Protein AF-A0A5S9N9Y8-F1 (afdb_monomer_lite)

Structure (mmCIF, N/CA/C/O backbone):
data_AF-A0A5S9N9Y8-F1
#
_entry.id   AF-A0A5S9N9Y8-F1
#
loop_
_atom_site.group_PDB
_atom_site.id
_atom_site.type_symbol
_atom_site.label_atom_id
_atom_site.label_alt_id
_atom_site.label_comp_id
_atom_site.label_asym_id
_atom_site.label_entity_id
_atom_site.label_seq_id
_atom_site.pdbx_PDB_ins_code
_atom_site.Cartn_x
_atom_site.Cartn_y
_atom_site.Cartn_z
_atom_site.occupancy
_atom_site.B_iso_or_equiv
_atom_site.auth_seq_id
_atom_site.auth_comp_id
_atom_site.auth_asym_id
_atom_site.auth_atom_id
_atom_site.pdbx_PDB_model_num
ATOM 1 N N . MET A 1 1 ? 7.905 0.766 34.179 1.00 34.31 1 MET A N 1
ATOM 2 C CA . MET A 1 1 ? 7.153 0.019 33.146 1.00 34.31 1 MET A CA 1
ATOM 3 C C . MET A 1 1 ? 6.124 0.976 32.566 1.00 34.31 1 MET A C 1
ATOM 5 O O . MET A 1 1 ? 5.130 1.245 33.225 1.00 34.31 1 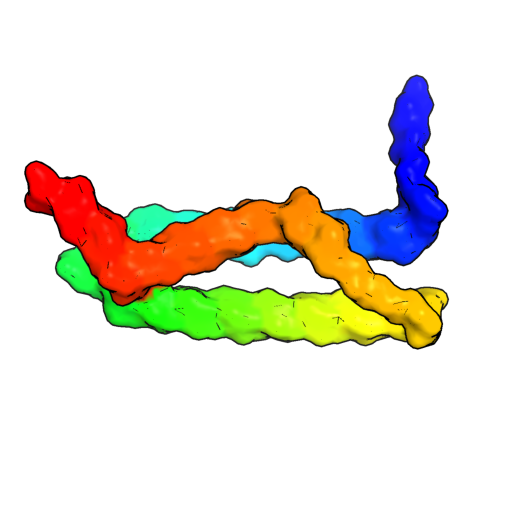MET A O 1
ATOM 9 N N . ASN A 1 2 ? 6.412 1.577 31.409 1.00 37.25 2 ASN A N 1
ATOM 10 C CA . ASN A 1 2 ? 5.538 2.576 30.787 1.00 37.25 2 ASN A CA 1
ATOM 11 C C . ASN A 1 2 ? 4.367 1.854 30.116 1.00 37.25 2 ASN A C 1
ATOM 13 O O . ASN A 1 2 ? 4.516 1.287 29.036 1.00 37.25 2 ASN A O 1
ATOM 17 N N . GLY A 1 3 ? 3.236 1.809 30.822 1.00 38.00 3 GLY A N 1
ATOM 18 C CA . GLY A 1 3 ? 1.983 1.259 30.323 1.00 38.00 3 GLY A CA 1
ATOM 19 C C . GLY A 1 3 ? 1.539 2.036 29.094 1.00 38.00 3 GLY A C 1
ATOM 20 O O . GLY A 1 3 ? 1.451 3.260 29.120 1.00 38.00 3 GLY A O 1
ATOM 21 N N . ILE A 1 4 ? 1.308 1.316 28.004 1.00 45.84 4 ILE A N 1
ATOM 22 C CA . ILE A 1 4 ? 0.805 1.878 26.757 1.00 45.84 4 ILE A CA 1
ATOM 23 C C . ILE A 1 4 ? -0.582 2.461 27.049 1.00 45.84 4 ILE A C 1
ATOM 25 O O . ILE A 1 4 ? -1.525 1.723 27.336 1.00 45.84 4 ILE A O 1
ATOM 29 N N . ILE A 1 5 ? -0.686 3.790 27.023 1.00 42.78 5 ILE A N 1
ATOM 30 C CA . ILE A 1 5 ? -1.941 4.524 27.186 1.00 42.78 5 ILE A CA 1
ATOM 31 C C . ILE A 1 5 ? -2.660 4.461 25.838 1.00 42.78 5 ILE A C 1
ATOM 33 O O . ILE A 1 5 ? -2.548 5.367 25.021 1.00 42.78 5 ILE A O 1
ATOM 37 N N . PHE A 1 6 ? -3.359 3.361 25.564 1.00 50.34 6 PHE A N 1
ATOM 38 C CA . PHE A 1 6 ? -4.372 3.382 24.513 1.00 50.34 6 PHE A CA 1
ATOM 39 C C . PHE A 1 6 ? -5.498 4.298 25.004 1.00 50.34 6 PHE A C 1
ATOM 41 O O . PHE A 1 6 ? -6.065 4.046 26.068 1.00 50.34 6 PHE A O 1
ATOM 48 N N . SER A 1 7 ? -5.823 5.362 24.266 1.00 54.25 7 SER A N 1
ATOM 49 C CA . SER A 1 7 ? -6.887 6.299 24.664 1.00 54.25 7 SER A CA 1
ATOM 50 C C . SER A 1 7 ? -8.278 5.648 24.623 1.00 54.25 7 SER A C 1
ATOM 52 O O . SER A 1 7 ? -9.223 6.135 25.243 1.00 54.25 7 SER A O 1
ATOM 54 N N . SER A 1 8 ? -8.410 4.517 23.917 1.00 62.03 8 SER A N 1
ATOM 55 C CA . SER A 1 8 ? -9.615 3.688 23.841 1.00 62.03 8 SER A CA 1
ATOM 56 C C . SER A 1 8 ? -9.297 2.269 23.336 1.00 62.03 8 SER A C 1
ATOM 58 O O . SER A 1 8 ? -8.268 2.040 22.696 1.00 62.03 8 SER A O 1
ATOM 60 N N . GLN A 1 9 ? -10.195 1.301 23.571 1.00 64.38 9 GLN A N 1
ATOM 61 C CA . GLN A 1 9 ? -10.092 -0.032 22.950 1.00 64.38 9 GLN A CA 1
ATOM 62 C C . GLN A 1 9 ? -10.099 0.034 21.410 1.00 64.38 9 GLN A C 1
ATOM 64 O O . GLN A 1 9 ? -9.467 -0.802 20.764 1.00 64.38 9 GLN A O 1
ATOM 69 N N . ASP A 1 10 ? -10.745 1.051 20.834 1.00 61.00 10 ASP A N 1
ATOM 70 C CA . ASP A 1 10 ? -10.826 1.277 19.386 1.00 61.00 10 ASP A CA 1
ATOM 71 C C . ASP A 1 10 ? -9.440 1.555 18.786 1.00 61.00 10 ASP A C 1
ATOM 73 O O . ASP A 1 10 ? -9.071 1.009 17.745 1.00 61.00 10 ASP A O 1
ATOM 77 N N . GLU A 1 11 ? -8.636 2.352 19.491 1.00 64.75 11 GLU A N 1
ATOM 78 C CA . GLU A 1 11 ? -7.266 2.672 19.099 1.00 64.75 11 GLU A CA 1
ATOM 79 C C . GLU A 1 11 ? -6.357 1.439 19.175 1.00 64.75 11 GLU A C 1
ATOM 81 O O . GLU A 1 11 ? -5.582 1.181 18.259 1.00 64.75 11 GLU A O 1
ATOM 86 N N . MET A 1 12 ? -6.505 0.602 20.205 1.00 68.94 12 MET A N 1
ATOM 87 C CA . MET A 1 12 ? -5.724 -0.633 20.334 1.00 68.94 12 MET A CA 1
ATOM 88 C C . MET A 1 12 ? -5.979 -1.615 19.176 1.00 68.94 12 MET A C 1
ATOM 90 O O . MET A 1 12 ? -5.036 -2.228 18.663 1.00 68.94 12 MET A O 1
ATOM 94 N N . VAL A 1 13 ? -7.237 -1.768 18.749 1.00 68.94 13 VAL A N 1
ATOM 95 C CA . VAL A 1 13 ? -7.591 -2.628 17.608 1.00 68.94 13 VAL A CA 1
ATOM 96 C C . VAL A 1 13 ? -7.054 -2.051 16.304 1.00 68.94 13 VAL A C 1
ATOM 98 O O . VAL A 1 13 ? -6.464 -2.787 15.512 1.00 68.94 13 VAL A O 1
ATOM 101 N N . ALA A 1 14 ? -7.173 -0.737 16.112 1.00 67.31 14 ALA A N 1
ATOM 102 C CA . ALA A 1 14 ? -6.627 -0.055 14.947 1.00 67.31 14 ALA A CA 1
ATOM 103 C C . ALA A 1 14 ? -5.102 -0.212 14.846 1.00 67.31 14 ALA A C 1
ATOM 105 O O . ALA A 1 14 ? -4.595 -0.583 13.791 1.00 67.31 14 ALA A O 1
ATOM 106 N N . ILE A 1 15 ? -4.370 -0.019 15.946 1.00 69.00 15 ILE A N 1
ATOM 107 C CA . ILE A 1 15 ? -2.907 -0.144 15.983 1.00 69.00 15 ILE A CA 1
ATOM 108 C C . ILE A 1 15 ? -2.468 -1.565 15.627 1.00 69.00 15 ILE A C 1
ATOM 110 O O . ILE A 1 15 ? -1.606 -1.739 14.766 1.00 69.00 15 ILE A O 1
ATOM 114 N N . ARG A 1 16 ? -3.068 -2.597 16.237 1.00 71.69 16 ARG A N 1
ATOM 115 C CA . ARG A 1 16 ? -2.718 -3.996 15.926 1.00 71.69 16 ARG A CA 1
ATOM 116 C C . ARG A 1 16 ? -3.013 -4.345 14.471 1.00 71.69 16 ARG A C 1
ATOM 118 O O . ARG A 1 16 ? -2.199 -4.994 13.816 1.00 71.69 16 ARG A O 1
ATOM 125 N N . TYR A 1 17 ? -4.157 -3.896 13.968 1.00 73.00 17 TYR A N 1
ATOM 126 C CA . TYR A 1 17 ? -4.594 -4.193 12.612 1.00 73.00 17 TYR A CA 1
ATOM 127 C C . TYR A 1 17 ? -3.720 -3.491 11.562 1.00 73.00 17 TYR A C 1
ATOM 129 O O . TYR A 1 17 ? -3.209 -4.128 10.639 1.00 73.00 17 TYR A O 1
ATOM 137 N N . PHE A 1 18 ? -3.464 -2.192 11.733 1.00 70.75 18 PHE A N 1
ATOM 138 C CA . PHE A 1 18 ? -2.628 -1.434 10.805 1.00 70.75 18 PHE A CA 1
ATOM 139 C C . PHE A 1 18 ? -1.141 -1.764 10.929 1.00 70.75 18 PHE A C 1
ATOM 141 O O . PHE A 1 18 ? -0.451 -1.736 9.917 1.00 70.75 18 PHE A O 1
ATOM 148 N N . SER A 1 19 ? -0.649 -2.167 12.105 1.00 70.06 19 SER A N 1
ATOM 149 C CA . SER A 1 19 ? 0.721 -2.677 12.255 1.00 70.06 19 SER A CA 1
ATOM 150 C C . SER A 1 19 ? 0.955 -3.934 11.408 1.00 70.06 19 SER A C 1
ATOM 152 O O . SER A 1 19 ? 1.971 -4.028 10.719 1.00 70.06 19 SER A O 1
ATOM 154 N N . SER A 1 20 ? -0.009 -4.862 11.370 1.00 69.62 20 SER A N 1
ATOM 155 C CA . SER A 1 20 ? 0.059 -6.032 10.483 1.00 69.62 20 SER A CA 1
ATOM 156 C C . SER A 1 20 ? 0.025 -5.633 9.003 1.00 69.62 20 SER A C 1
ATOM 158 O O . SER A 1 20 ? 0.819 -6.138 8.208 1.00 69.62 20 SER A O 1
ATOM 160 N N . LEU A 1 21 ? -0.832 -4.676 8.636 1.00 70.94 21 LEU A N 1
ATOM 161 C CA . LEU A 1 21 ? -0.921 -4.162 7.267 1.00 70.94 21 LEU A CA 1
ATOM 162 C C . LEU A 1 21 ? 0.397 -3.521 6.815 1.00 70.94 21 LEU A C 1
ATOM 164 O O . LEU A 1 21 ? 0.881 -3.810 5.723 1.00 70.94 21 LEU A O 1
ATOM 168 N N . ASN A 1 22 ? 1.002 -2.697 7.666 1.00 76.75 22 ASN A N 1
ATOM 169 C CA . ASN A 1 22 ? 2.263 -2.023 7.385 1.00 76.75 22 ASN A CA 1
ATOM 170 C C . ASN A 1 22 ? 3.409 -3.017 7.204 1.00 76.75 22 ASN A C 1
ATOM 172 O O . ASN A 1 22 ? 4.149 -2.943 6.226 1.00 76.75 22 ASN A O 1
ATOM 176 N N . ASN A 1 23 ? 3.513 -3.983 8.118 1.00 75.81 23 ASN A N 1
ATOM 177 C CA . ASN A 1 23 ? 4.610 -4.942 8.129 1.00 75.81 23 ASN A CA 1
ATOM 178 C C . ASN A 1 23 ? 4.532 -5.935 6.968 1.00 75.81 23 ASN A C 1
ATOM 180 O O . ASN A 1 23 ? 5.569 -6.318 6.441 1.00 75.81 23 ASN A O 1
ATOM 184 N N . THR A 1 24 ? 3.335 -6.360 6.557 1.00 81.31 24 THR A N 1
ATOM 185 C CA . THR A 1 24 ? 3.192 -7.343 5.474 1.00 81.31 24 THR A CA 1
ATOM 186 C C . THR A 1 24 ? 2.939 -6.670 4.133 1.00 81.31 24 THR A C 1
ATOM 188 O O . THR A 1 24 ? 3.729 -6.827 3.209 1.00 81.31 24 THR A O 1
ATOM 191 N N . VAL A 1 25 ? 1.860 -5.895 4.006 1.00 82.25 25 VAL A N 1
ATOM 192 C CA . VAL A 1 25 ? 1.473 -5.299 2.717 1.00 82.25 25 VAL A CA 1
ATOM 193 C C . VAL A 1 25 ? 2.447 -4.191 2.330 1.00 82.25 25 VAL A C 1
ATOM 195 O O . VAL A 1 25 ? 2.868 -4.134 1.180 1.00 82.25 25 VAL A O 1
ATOM 198 N N . GLY A 1 26 ? 2.849 -3.354 3.291 1.00 86.19 26 GLY A N 1
ATOM 199 C CA . GLY A 1 26 ? 3.848 -2.309 3.064 1.00 86.19 26 GLY A CA 1
ATOM 200 C C . GLY A 1 26 ? 5.206 -2.879 2.655 1.00 86.19 26 GLY A C 1
ATOM 201 O O . GLY A 1 26 ? 5.736 -2.486 1.623 1.00 86.19 26 GLY A O 1
ATOM 202 N N . ALA A 1 27 ? 5.745 -3.853 3.394 1.00 88.81 27 ALA A N 1
ATOM 203 C CA . ALA A 1 27 ? 7.046 -4.442 3.061 1.00 88.81 27 ALA A CA 1
ATOM 204 C C . ALA A 1 27 ? 7.042 -5.188 1.717 1.00 88.81 27 ALA A C 1
ATOM 206 O O . ALA A 1 27 ? 7.986 -5.057 0.940 1.00 88.81 27 ALA A O 1
ATOM 207 N N . VAL A 1 28 ? 5.974 -5.935 1.410 1.00 90.88 28 VAL A N 1
ATOM 208 C CA . VAL A 1 28 ? 5.844 -6.632 0.121 1.00 90.88 28 VAL A CA 1
ATOM 209 C C . VAL A 1 28 ? 5.711 -5.626 -1.025 1.00 90.88 28 VAL A C 1
ATOM 211 O O . VAL A 1 28 ? 6.382 -5.784 -2.042 1.00 90.88 28 VAL A O 1
ATOM 214 N N . ALA A 1 29 ? 4.912 -4.566 -0.865 1.00 89.62 29 ALA A N 1
ATOM 215 C CA . ALA A 1 29 ? 4.792 -3.508 -1.868 1.00 89.62 29 ALA A CA 1
ATOM 216 C C . ALA A 1 29 ? 6.124 -2.788 -2.106 1.00 89.62 29 ALA A C 1
ATOM 218 O O . ALA A 1 29 ? 6.488 -2.534 -3.254 1.00 89.62 29 ALA A O 1
ATOM 219 N N . PHE A 1 30 ? 6.874 -2.516 -1.038 1.00 92.19 30 PHE A N 1
ATOM 220 C CA . PHE A 1 30 ? 8.197 -1.914 -1.126 1.00 92.19 30 PHE A CA 1
ATOM 221 C C . PHE A 1 30 ? 9.184 -2.820 -1.869 1.00 92.19 30 PHE A C 1
ATOM 223 O O . PHE A 1 30 ? 9.845 -2.378 -2.806 1.00 92.19 30 PHE A O 1
ATOM 230 N N . ALA A 1 31 ? 9.246 -4.103 -1.503 1.00 92.19 31 ALA A N 1
ATOM 231 C CA . ALA A 1 31 ? 10.110 -5.076 -2.165 1.00 92.19 31 ALA A CA 1
ATOM 232 C C . ALA A 1 31 ? 9.780 -5.196 -3.659 1.00 92.19 31 ALA A C 1
ATOM 234 O O . ALA A 1 31 ? 10.683 -5.137 -4.490 1.00 92.19 31 ALA A O 1
ATOM 235 N N . VAL A 1 32 ? 8.490 -5.276 -4.006 1.00 92.06 32 VAL A N 1
ATOM 236 C CA . VAL A 1 32 ? 8.035 -5.291 -5.403 1.00 92.06 32 VAL A CA 1
ATOM 237 C C . VAL A 1 32 ? 8.491 -4.030 -6.132 1.00 92.06 32 VAL A C 1
ATOM 239 O O . VAL A 1 32 ? 9.044 -4.141 -7.221 1.00 92.06 32 VAL A O 1
ATOM 242 N N . ALA A 1 33 ? 8.331 -2.846 -5.539 1.00 90.38 33 ALA A N 1
ATOM 243 C CA . ALA A 1 33 ? 8.760 -1.595 -6.159 1.00 90.38 33 ALA A CA 1
ATOM 244 C C . ALA A 1 33 ? 10.262 -1.585 -6.485 1.00 90.38 33 ALA A C 1
ATOM 246 O O . ALA A 1 33 ? 10.645 -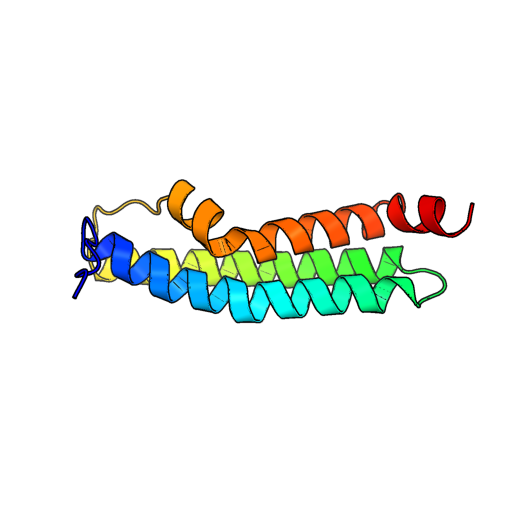1.230 -7.598 1.00 90.38 33 ALA A O 1
ATOM 247 N N . ILE A 1 34 ? 11.105 -2.035 -5.551 1.00 90.31 34 ILE A N 1
ATOM 248 C CA . ILE A 1 34 ? 12.555 -2.128 -5.761 1.00 90.31 34 ILE A CA 1
ATOM 249 C C . ILE A 1 34 ? 12.899 -3.179 -6.825 1.00 90.31 34 ILE A C 1
ATOM 251 O O . ILE A 1 34 ? 13.726 -2.921 -7.697 1.00 90.31 34 ILE A O 1
ATOM 255 N N . SER A 1 35 ? 12.255 -4.349 -6.801 1.00 90.69 35 SER A N 1
ATOM 256 C CA . SER A 1 35 ? 12.481 -5.398 -7.801 1.00 90.69 35 SER A CA 1
ATOM 257 C C . SER A 1 35 ? 12.063 -4.971 -9.208 1.00 90.69 35 SER A C 1
ATOM 259 O O . SER A 1 35 ? 12.723 -5.343 -10.176 1.00 90.69 35 SER A O 1
ATOM 261 N N . LEU A 1 36 ? 11.001 -4.170 -9.340 1.00 89.38 36 LEU A N 1
ATOM 262 C CA . LEU A 1 36 ? 10.525 -3.704 -10.640 1.00 89.38 36 LEU A CA 1
ATOM 263 C C . LEU A 1 36 ? 11.564 -2.860 -11.378 1.00 89.38 36 LEU A C 1
ATOM 265 O O . LEU A 1 36 ? 11.678 -2.992 -12.592 1.00 89.38 36 LEU A O 1
ATOM 269 N N . LEU A 1 37 ? 12.381 -2.080 -10.666 1.00 87.06 37 LEU A N 1
ATOM 270 C CA . LEU A 1 37 ? 13.430 -1.246 -11.265 1.00 87.06 37 LEU A CA 1
ATOM 271 C C . LEU A 1 37 ? 14.499 -2.045 -12.035 1.00 87.06 37 LEU A C 1
ATOM 273 O O . LEU A 1 37 ? 15.235 -1.466 -12.827 1.00 87.06 37 LEU A O 1
ATOM 277 N N . GLN A 1 38 ? 14.588 -3.364 -11.839 1.00 87.25 38 GLN A N 1
ATOM 278 C CA . GLN A 1 38 ? 15.537 -4.227 -12.554 1.00 87.25 38 GLN A CA 1
ATOM 279 C C . GLN A 1 38 ? 15.063 -4.614 -13.966 1.00 87.25 38 GLN A C 1
ATOM 281 O O . GLN A 1 38 ? 15.840 -5.146 -14.761 1.00 87.25 38 GLN A O 1
ATOM 286 N N . PHE A 1 39 ? 13.791 -4.380 -14.298 1.00 86.56 39 PHE A N 1
ATOM 287 C CA . PHE A 1 39 ? 13.227 -4.728 -15.600 1.00 86.56 39 PHE A CA 1
ATOM 288 C C . PHE A 1 39 ? 13.418 -3.598 -16.617 1.00 86.56 39 PHE A C 1
ATOM 290 O O . PHE A 1 39 ? 13.412 -2.422 -16.277 1.00 86.56 39 PHE A O 1
ATOM 297 N N . LYS A 1 40 ? 13.505 -3.951 -17.908 1.00 82.31 40 LYS A N 1
ATOM 298 C CA . LYS A 1 40 ? 13.661 -2.972 -19.004 1.00 82.31 40 LYS A CA 1
ATOM 299 C C . LYS A 1 40 ? 12.456 -2.040 -19.203 1.00 82.31 40 LYS A C 1
ATOM 301 O O . LYS A 1 40 ? 12.609 -0.989 -19.811 1.00 82.31 40 LYS A O 1
ATOM 306 N N . ARG A 1 41 ? 11.259 -2.459 -18.782 1.00 84.94 41 ARG A N 1
ATOM 307 C CA . ARG A 1 41 ? 10.000 -1.697 -18.888 1.00 84.94 41 ARG A CA 1
ATOM 308 C C . ARG A 1 41 ? 9.190 -1.860 -17.599 1.00 84.94 41 ARG A C 1
ATOM 310 O O . ARG A 1 41 ? 8.238 -2.647 -17.575 1.00 84.94 41 ARG A O 1
ATOM 317 N N . PRO A 1 42 ? 9.618 -1.220 -16.500 1.00 88.25 42 PRO A N 1
ATOM 318 C CA . PRO A 1 42 ? 9.003 -1.404 -15.191 1.00 88.25 42 PRO A CA 1
ATOM 319 C C . PRO A 1 42 ? 7.582 -0.829 -15.110 1.00 88.25 42 PRO A C 1
ATOM 321 O O . PRO A 1 42 ? 6.805 -1.250 -14.257 1.00 88.25 42 PRO A O 1
ATOM 324 N N . GLU A 1 43 ? 7.211 0.087 -16.010 1.00 89.94 43 GLU A N 1
ATOM 325 C CA . GLU A 1 43 ? 5.971 0.867 -15.949 1.00 89.94 43 GLU A CA 1
ATOM 326 C C . GLU A 1 43 ? 4.725 -0.026 -16.006 1.00 89.94 43 GLU A C 1
ATOM 328 O O . GLU A 1 43 ? 3.830 0.080 -15.170 1.00 89.94 43 GLU A O 1
ATOM 333 N N . ILE A 1 44 ? 4.682 -0.957 -16.967 1.00 88.56 44 ILE A N 1
ATOM 334 C CA . ILE A 1 44 ? 3.527 -1.846 -17.195 1.00 88.56 44 ILE A CA 1
ATOM 335 C C . ILE A 1 44 ? 3.285 -2.735 -15.973 1.00 88.56 44 ILE A C 1
ATOM 337 O O . ILE A 1 44 ? 2.150 -2.917 -15.528 1.00 88.56 44 ILE A O 1
ATOM 341 N N . LEU A 1 45 ? 4.365 -3.275 -15.412 1.00 89.81 45 LEU A N 1
ATOM 342 C CA . LEU A 1 45 ? 4.301 -4.125 -14.231 1.00 89.81 45 LEU A CA 1
ATOM 343 C C . LEU A 1 45 ? 3.940 -3.312 -12.982 1.00 89.81 45 LEU A C 1
ATOM 345 O O . LEU A 1 45 ? 3.190 -3.796 -12.135 1.00 89.81 45 LEU A O 1
ATOM 349 N N . ALA A 1 46 ? 4.407 -2.065 -12.892 1.00 91.75 46 ALA A N 1
ATOM 350 C CA . ALA A 1 46 ? 4.060 -1.158 -11.808 1.00 91.75 46 ALA A CA 1
ATOM 351 C C . ALA A 1 46 ? 2.571 -0.788 -11.821 1.00 91.75 46 ALA A C 1
ATOM 353 O O . ALA A 1 46 ? 1.957 -0.810 -10.758 1.00 91.75 46 ALA A O 1
ATOM 354 N N . TYR A 1 47 ? 1.945 -0.558 -12.983 1.00 92.19 47 TYR A N 1
ATOM 355 C CA . TYR A 1 47 ? 0.486 -0.379 -13.063 1.00 92.19 47 TYR A CA 1
ATOM 356 C C . TYR A 1 47 ? -0.275 -1.589 -12.506 1.00 92.19 47 TYR A C 1
ATOM 358 O O . TYR A 1 47 ? -1.214 -1.429 -11.722 1.00 92.19 47 TYR A O 1
ATOM 366 N N . GLY A 1 48 ? 0.160 -2.802 -12.864 1.00 93.00 48 GLY A N 1
ATOM 367 C CA . GLY A 1 48 ? -0.405 -4.037 -12.321 1.00 93.00 48 GLY A CA 1
ATOM 368 C C . GLY A 1 48 ? -0.230 -4.136 -10.803 1.00 93.00 48 GLY A C 1
ATOM 369 O O . GLY A 1 48 ? -1.188 -4.421 -10.085 1.00 93.00 48 GLY A O 1
ATOM 370 N N . ALA A 1 49 ? 0.968 -3.831 -10.300 1.00 92.12 49 ALA A N 1
ATOM 371 C CA . ALA A 1 49 ? 1.256 -3.823 -8.870 1.00 92.12 49 ALA A CA 1
ATOM 372 C C . ALA A 1 49 ? 0.389 -2.798 -8.119 1.00 92.12 49 ALA A C 1
ATOM 374 O O . ALA A 1 49 ? -0.254 -3.158 -7.133 1.00 92.12 49 ALA A O 1
ATOM 375 N N . VAL A 1 50 ? 0.293 -1.554 -8.604 1.00 92.12 50 VAL A N 1
ATOM 376 C CA . VAL A 1 50 ? -0.566 -0.507 -8.019 1.00 92.12 50 VAL A CA 1
ATOM 377 C C . VAL A 1 50 ? -2.014 -0.980 -7.928 1.00 92.12 50 VAL A C 1
ATOM 379 O O . VAL A 1 50 ? -2.643 -0.814 -6.881 1.00 92.12 50 VAL A O 1
ATOM 382 N N . PHE A 1 51 ? -2.541 -1.600 -8.986 1.00 92.81 51 PHE A N 1
ATOM 383 C CA . PHE A 1 51 ? -3.909 -2.116 -8.997 1.00 92.81 51 PHE A CA 1
ATOM 384 C C . PHE A 1 51 ? -4.123 -3.203 -7.933 1.00 92.81 51 PHE A C 1
ATOM 386 O O . PHE A 1 51 ? -5.064 -3.120 -7.139 1.00 92.81 51 PHE A O 1
ATOM 393 N N . VAL A 1 52 ? -3.220 -4.186 -7.863 1.00 93.12 52 VAL A N 1
ATOM 394 C CA . VAL A 1 52 ? -3.290 -5.287 -6.888 1.00 93.12 52 VAL A CA 1
ATOM 395 C C . VAL A 1 52 ? -3.195 -4.766 -5.453 1.00 93.12 52 VAL A C 1
ATOM 397 O O . VAL A 1 52 ? -4.036 -5.113 -4.620 1.00 93.12 52 VAL A O 1
ATOM 400 N N . PHE A 1 53 ? -2.223 -3.899 -5.156 1.00 90.06 53 PHE A N 1
ATOM 401 C CA . PHE A 1 53 ? -2.057 -3.336 -3.814 1.00 90.06 53 PHE A CA 1
ATOM 402 C C . PHE A 1 53 ? -3.223 -2.428 -3.417 1.00 90.06 53 PHE A C 1
ATOM 404 O O . PHE A 1 53 ? -3.677 -2.499 -2.275 1.00 90.06 53 PHE A O 1
ATOM 411 N N . SER A 1 54 ? -3.789 -1.669 -4.361 1.00 88.56 54 SER A N 1
ATOM 412 C CA . SER A 1 54 ? -4.993 -0.869 -4.115 1.00 88.56 54 SER A CA 1
ATOM 413 C C . SER A 1 54 ? -6.181 -1.749 -3.728 1.00 88.56 54 SER A C 1
ATOM 415 O O . SER A 1 54 ? -6.817 -1.494 -2.705 1.00 88.56 54 SER A O 1
ATOM 417 N N . ILE A 1 55 ? -6.456 -2.826 -4.479 1.00 90.69 55 ILE A N 1
ATOM 418 C CA . ILE A 1 55 ? -7.516 -3.790 -4.131 1.00 90.69 55 ILE A CA 1
ATOM 419 C C . ILE A 1 55 ? -7.274 -4.384 -2.745 1.00 90.69 55 ILE A C 1
ATOM 421 O O . ILE A 1 55 ? -8.214 -4.516 -1.954 1.00 90.69 55 ILE A O 1
ATOM 425 N N . TRP A 1 56 ? -6.025 -4.733 -2.436 1.00 88.00 56 TRP A N 1
ATOM 426 C CA . TRP A 1 56 ? -5.676 -5.285 -1.135 1.00 88.00 56 TRP A CA 1
ATOM 427 C C . TRP A 1 56 ? -5.977 -4.285 -0.012 1.00 88.00 56 TRP A C 1
ATOM 429 O O . TRP A 1 56 ? -6.680 -4.632 0.938 1.00 88.00 56 TRP A O 1
ATOM 439 N N . ALA A 1 57 ? -5.553 -3.027 -0.135 1.00 83.00 57 ALA A N 1
ATOM 440 C CA . ALA A 1 57 ? -5.858 -2.012 0.869 1.00 83.00 57 ALA A CA 1
ATOM 441 C C . ALA A 1 57 ? -7.355 -1.727 1.004 1.00 83.00 57 ALA A C 1
ATOM 443 O O . ALA A 1 57 ? -7.836 -1.580 2.127 1.00 83.00 57 ALA A O 1
ATOM 444 N N . PHE A 1 58 ? -8.113 -1.721 -0.096 1.00 85.75 58 PHE A N 1
ATOM 445 C CA . PHE A 1 58 ? -9.570 -1.605 -0.028 1.00 85.75 58 PHE A CA 1
ATOM 446 C C . PHE A 1 58 ? -10.197 -2.764 0.751 1.00 85.75 58 PHE A C 1
ATOM 448 O O . PHE A 1 58 ? -11.025 -2.521 1.632 1.00 85.75 58 PHE A O 1
ATOM 455 N N . LYS A 1 59 ? -9.782 -4.012 0.489 1.00 86.25 59 LYS A N 1
ATOM 456 C CA . LYS A 1 59 ? -10.254 -5.173 1.261 1.00 86.25 59 LYS A CA 1
ATOM 457 C C . LYS A 1 59 ? -9.934 -5.036 2.748 1.00 86.25 59 LYS A C 1
ATOM 459 O O . LYS A 1 59 ? -10.826 -5.242 3.567 1.00 86.25 59 LYS A O 1
ATO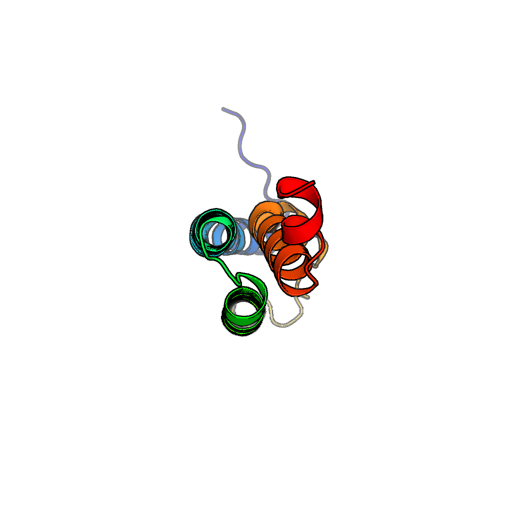M 464 N N . GLN A 1 60 ? -8.717 -4.624 3.097 1.00 80.31 60 GLN A N 1
ATOM 465 C CA . GLN A 1 60 ? -8.339 -4.427 4.500 1.00 80.31 60 GLN A CA 1
ATOM 466 C C . GLN A 1 60 ? -9.116 -3.281 5.158 1.00 80.31 60 GLN A C 1
ATOM 468 O O . GLN A 1 60 ? -9.531 -3.392 6.306 1.00 80.31 60 GLN A O 1
ATOM 473 N N . GLY A 1 61 ? -9.380 -2.189 4.438 1.00 79.81 61 GLY A N 1
ATOM 474 C CA . GLY A 1 61 ? -10.207 -1.092 4.942 1.00 79.81 61 GLY A CA 1
ATOM 475 C C . GLY A 1 61 ? -11.650 -1.522 5.227 1.00 79.81 61 GLY A C 1
ATOM 476 O O . GLY A 1 61 ? -12.241 -1.093 6.221 1.00 79.81 61 GLY A O 1
ATOM 477 N N . ILE A 1 62 ? -12.216 -2.399 4.390 1.00 84.12 62 ILE A N 1
ATOM 478 C CA . ILE A 1 62 ? -13.550 -2.981 4.603 1.00 84.12 62 ILE A CA 1
ATOM 479 C C . ILE A 1 62 ? -13.558 -3.878 5.844 1.00 84.12 62 ILE A C 1
ATOM 481 O O . ILE A 1 62 ? -14.453 -3.740 6.678 1.00 84.12 62 ILE A O 1
ATOM 485 N N . GLU A 1 63 ? -12.574 -4.765 5.983 1.00 82.81 63 GLU A N 1
ATOM 486 C CA . GLU A 1 63 ? -12.442 -5.657 7.141 1.00 82.81 63 GLU A CA 1
ATOM 487 C C . GLU A 1 63 ? -12.234 -4.872 8.443 1.00 82.81 63 GLU A C 1
ATOM 489 O O . GLU A 1 63 ? -12.946 -5.102 9.421 1.00 82.81 63 GLU A O 1
ATOM 494 N N . TYR A 1 64 ? -11.378 -3.847 8.432 1.00 79.06 64 TYR A N 1
ATOM 495 C CA . TYR A 1 64 ? -11.233 -2.921 9.555 1.00 79.06 64 TYR A CA 1
ATOM 496 C C . TYR A 1 64 ? -12.568 -2.267 9.930 1.00 79.06 64 TYR A C 1
ATOM 498 O O . TYR A 1 64 ? -12.949 -2.247 11.098 1.00 79.06 64 TYR A O 1
ATOM 506 N N . ARG A 1 65 ? -13.333 -1.777 8.944 1.00 80.38 65 ARG A N 1
ATOM 507 C CA . ARG A 1 65 ? -14.647 -1.165 9.191 1.00 80.38 65 ARG A CA 1
ATOM 508 C C . ARG A 1 65 ? -15.654 -2.159 9.770 1.00 80.38 65 ARG A C 1
ATOM 510 O O . ARG A 1 65 ? -16.464 -1.768 10.610 1.00 80.38 65 ARG A O 1
ATOM 517 N N . ARG A 1 66 ? -15.633 -3.417 9.321 1.00 82.75 66 ARG A N 1
ATOM 518 C CA . ARG A 1 66 ? -16.475 -4.495 9.867 1.00 82.75 66 ARG A CA 1
ATOM 519 C C . ARG A 1 66 ? -16.112 -4.784 11.320 1.00 82.75 66 ARG A C 1
ATOM 521 O O . ARG A 1 66 ? -17.006 -4.800 12.160 1.00 82.75 66 ARG A O 1
ATOM 528 N N . MET A 1 67 ? -14.821 -4.930 11.615 1.00 79.69 67 MET A N 1
ATOM 529 C CA . MET A 1 67 ? -14.319 -5.171 12.968 1.00 79.69 67 MET A CA 1
ATOM 530 C C . MET A 1 67 ? -14.658 -4.011 13.911 1.00 79.69 67 MET A C 1
ATOM 532 O O . MET A 1 67 ? -15.153 -4.233 15.013 1.00 79.69 67 MET A O 1
ATOM 536 N N . LEU A 1 68 ? -14.477 -2.770 13.453 1.00 78.25 68 LEU A N 1
ATOM 537 C CA . LEU A 1 68 ? -14.800 -1.576 14.229 1.00 78.25 68 LEU A CA 1
ATOM 538 C C . LEU A 1 68 ? -16.298 -1.510 14.562 1.00 78.25 68 LEU A C 1
ATOM 540 O O . LEU A 1 68 ? -16.652 -1.306 15.716 1.00 78.25 68 LEU A O 1
ATOM 544 N N . ARG A 1 69 ? -17.177 -1.758 13.578 1.00 78.06 69 ARG A N 1
ATOM 545 C CA . ARG A 1 69 ? -18.637 -1.788 13.793 1.00 78.06 69 ARG A CA 1
ATOM 546 C C . ARG A 1 69 ? -19.083 -2.897 14.741 1.00 78.06 69 ARG A C 1
ATOM 548 O O . ARG A 1 69 ? -20.072 -2.709 15.439 1.00 78.06 69 ARG A O 1
ATOM 555 N N . PHE A 1 70 ? -18.391 -4.037 14.743 1.00 78.69 70 PHE A N 1
ATOM 556 C CA . PHE A 1 70 ? -18.679 -5.141 15.658 1.00 78.69 70 PHE A CA 1
ATOM 557 C C . PHE A 1 70 ? -18.374 -4.769 17.114 1.00 78.69 70 PHE A C 1
ATOM 559 O O . PHE A 1 70 ? -19.133 -5.121 18.010 1.00 78.69 70 PHE A O 1
ATOM 566 N N . ILE A 1 71 ? -17.284 -4.034 17.346 1.00 76.88 71 ILE A N 1
ATOM 567 C CA . ILE A 1 71 ? -16.856 -3.619 18.688 1.00 76.88 71 ILE A CA 1
ATOM 568 C C . ILE A 1 71 ? -17.651 -2.397 19.164 1.00 76.88 71 ILE A C 1
ATOM 570 O O . ILE A 1 71 ? -18.109 -2.356 20.305 1.00 76.88 71 ILE A O 1
ATOM 574 N N . ARG A 1 72 ? -17.840 -1.405 18.288 1.00 73.31 72 ARG A N 1
ATOM 575 C CA . ARG A 1 72 ? -18.619 -0.191 18.545 1.00 73.31 72 ARG A CA 1
ATOM 576 C C . ARG A 1 72 ? -19.367 0.255 17.282 1.00 73.31 72 ARG A C 1
ATOM 578 O O . ARG A 1 72 ? -18.751 0.813 16.373 1.00 73.31 72 ARG A O 1
ATOM 585 N N . PRO A 1 73 ? -20.703 0.105 17.236 1.00 72.62 73 PRO A N 1
ATOM 586 C CA . PRO A 1 73 ? -21.509 0.452 16.061 1.00 72.62 73 PRO A CA 1
ATOM 587 C C . PRO A 1 73 ? -21.392 1.921 15.628 1.00 72.62 73 PRO A C 1
ATOM 589 O O . PRO A 1 73 ? -21.498 2.222 14.440 1.00 72.62 73 P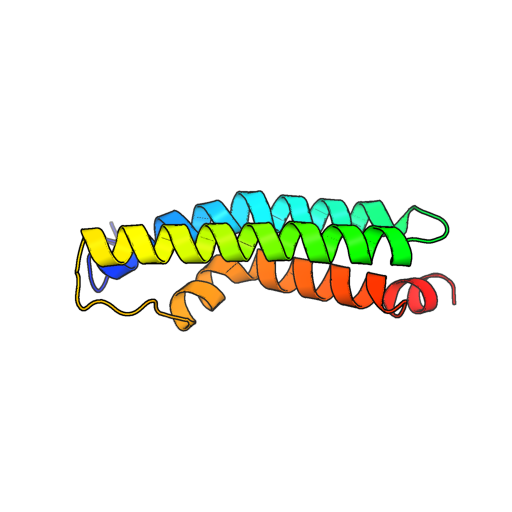RO A O 1
ATOM 592 N N . GLU A 1 74 ? -21.150 2.827 16.581 1.00 74.69 74 GLU A N 1
ATOM 593 C CA . GLU A 1 74 ? -21.044 4.275 16.349 1.00 74.69 74 GLU A CA 1
ATOM 594 C C . GLU A 1 74 ? -19.618 4.751 16.032 1.00 74.69 74 GLU A C 1
ATOM 596 O O . GLU A 1 74 ? -19.420 5.895 15.610 1.00 74.69 74 GLU A O 1
ATOM 601 N N . ALA A 1 75 ? -18.611 3.888 16.206 1.00 68.44 75 ALA A N 1
ATOM 602 C CA . ALA A 1 75 ? -17.226 4.263 15.977 1.00 68.44 75 ALA A CA 1
ATOM 603 C C . ALA A 1 75 ? -16.974 4.522 14.484 1.00 68.44 75 ALA A C 1
ATOM 605 O O . ALA A 1 75 ? -17.376 3.759 13.598 1.00 68.44 75 ALA A O 1
ATOM 606 N N . ARG A 1 76 ? -16.278 5.625 14.192 1.00 72.19 76 ARG A N 1
ATOM 607 C CA . ARG A 1 76 ? -15.860 5.979 12.833 1.00 72.19 76 ARG A CA 1
ATOM 608 C C . ARG A 1 76 ? -14.396 5.596 12.629 1.00 72.19 76 ARG A C 1
ATOM 610 O O . ARG A 1 76 ? -13.579 5.840 13.514 1.00 72.19 76 ARG A O 1
ATOM 617 N N . PRO A 1 77 ? -14.038 5.029 11.465 1.00 69.62 77 PRO A N 1
ATOM 618 C CA . PRO A 1 77 ? -12.648 4.733 11.162 1.00 69.62 77 PRO A CA 1
ATOM 619 C C . PRO A 1 77 ? -11.832 6.033 11.152 1.00 69.62 77 PRO A C 1
ATOM 621 O O . PRO A 1 77 ? -12.140 6.954 10.398 1.00 69.62 77 PRO A O 1
ATOM 624 N N . SER A 1 78 ? -10.800 6.100 11.994 1.00 75.50 78 SER A N 1
ATOM 625 C CA . SER A 1 78 ? -9.874 7.234 12.030 1.00 75.50 78 SER A CA 1
ATOM 626 C C . SER A 1 78 ? -8.862 7.133 10.889 1.00 75.50 78 SER A C 1
ATOM 628 O O . SER A 1 78 ? -8.011 6.242 10.868 1.00 75.50 78 SER A O 1
ATOM 630 N N . THR A 1 79 ? -8.933 8.072 9.947 1.00 73.62 79 THR A N 1
ATOM 631 C CA . THR A 1 79 ? -7.941 8.247 8.873 1.00 73.62 79 THR A CA 1
ATOM 632 C C . THR A 1 79 ? -6.558 8.594 9.415 1.00 73.62 79 THR A C 1
ATOM 634 O O . THR A 1 79 ? -5.554 8.220 8.818 1.00 73.62 79 THR A O 1
ATOM 637 N N . LEU A 1 80 ? -6.492 9.263 10.565 1.00 76.06 80 LEU A N 1
ATOM 638 C CA . LEU A 1 80 ? -5.237 9.674 11.192 1.00 76.06 80 LEU A CA 1
ATOM 639 C C . LEU A 1 80 ? -4.438 8.458 11.683 1.00 76.06 80 LEU A C 1
ATOM 641 O O . LEU A 1 80 ? -3.240 8.358 11.423 1.00 76.06 80 LEU A O 1
ATOM 645 N N . VAL A 1 81 ? -5.124 7.481 12.286 1.00 74.31 81 VAL A N 1
ATOM 646 C CA . VAL A 1 81 ? -4.501 6.225 12.736 1.00 74.31 81 VAL A CA 1
ATOM 647 C C . VAL A 1 81 ? -4.026 5.392 11.543 1.00 74.31 81 VAL A C 1
ATOM 649 O O . VAL A 1 81 ? -2.933 4.828 11.596 1.00 74.31 81 VAL A O 1
ATOM 652 N N . PHE A 1 82 ? -4.794 5.374 10.444 1.00 74.81 82 PHE A N 1
ATOM 653 C CA . PHE A 1 82 ? -4.380 4.726 9.196 1.00 74.81 82 PHE A CA 1
ATOM 654 C C . PHE A 1 82 ? -3.086 5.326 8.638 1.00 74.81 82 PHE A C 1
ATOM 656 O O . PHE A 1 82 ? -2.190 4.577 8.271 1.00 74.81 82 PHE A O 1
ATOM 663 N N . ILE A 1 83 ? -2.954 6.655 8.606 1.00 77.94 83 ILE A N 1
ATOM 664 C CA . ILE A 1 83 ? -1.736 7.309 8.102 1.00 77.94 83 ILE A CA 1
ATOM 665 C C . ILE A 1 83 ? -0.545 7.024 9.021 1.00 77.94 83 ILE A C 1
ATOM 667 O O . ILE A 1 83 ? 0.522 6.654 8.540 1.00 77.94 83 ILE A O 1
ATOM 671 N N . GLN A 1 84 ? -0.727 7.154 10.339 1.00 78.56 84 GLN A N 1
ATOM 672 C CA . GLN A 1 84 ? 0.346 6.924 11.310 1.00 78.56 84 GLN A CA 1
ATOM 673 C C . GLN A 1 84 ? 0.876 5.489 11.273 1.00 78.56 84 GLN A C 1
ATOM 675 O O . GLN A 1 84 ? 2.077 5.279 11.413 1.00 78.56 84 GLN A O 1
ATOM 680 N N . HIS A 1 85 ? -0.002 4.505 11.082 1.00 78.38 85 HIS A N 1
ATOM 681 C CA . HIS A 1 85 ? 0.377 3.096 11.171 1.00 78.38 85 HIS A CA 1
ATOM 682 C C . HIS A 1 85 ? 0.581 2.439 9.810 1.00 7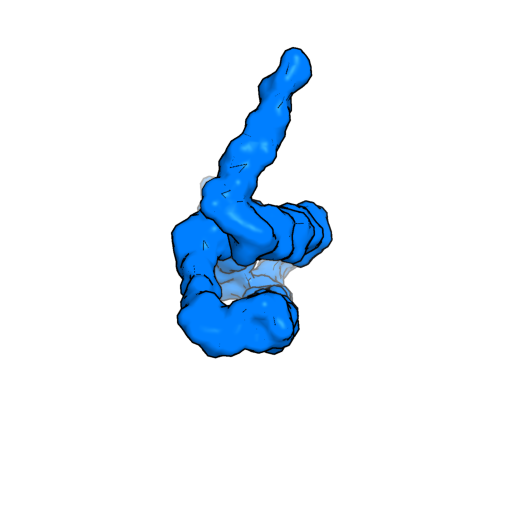8.38 85 HIS A C 1
ATOM 684 O O . HIS A 1 85 ? 1.315 1.468 9.744 1.00 78.38 85 HIS A O 1
ATOM 690 N N . GLY A 1 86 ? -0.009 2.961 8.736 1.00 78.19 86 GLY A N 1
ATOM 691 C CA . GLY A 1 86 ? 0.118 2.471 7.359 1.00 78.19 86 GLY A CA 1
ATOM 692 C C . GLY A 1 86 ? 1.121 3.254 6.508 1.00 78.19 86 GLY A C 1
ATOM 693 O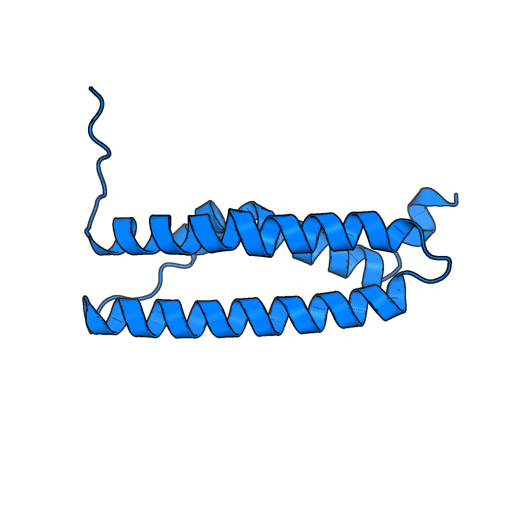 O . GLY A 1 86 ? 1.050 3.206 5.280 1.00 78.19 86 GLY A O 1
ATOM 694 N N . TRP A 1 87 ? 2.033 4.005 7.128 1.00 83.31 87 TRP A N 1
ATOM 695 C CA . TRP A 1 87 ? 2.965 4.891 6.428 1.00 83.31 87 TRP A CA 1
ATOM 696 C C . TRP A 1 87 ? 3.841 4.159 5.395 1.00 83.31 87 TRP A C 1
ATOM 698 O O . TRP A 1 87 ? 4.060 4.690 4.308 1.00 83.31 87 TRP A O 1
ATOM 708 N N . LEU A 1 88 ? 4.296 2.930 5.674 1.00 85.75 88 LEU A N 1
ATOM 709 C CA . LEU A 1 88 ? 5.149 2.165 4.754 1.00 85.75 88 LEU A CA 1
ATOM 710 C C . LEU A 1 88 ? 4.361 1.735 3.518 1.00 85.75 88 LEU A C 1
ATOM 712 O O . LEU A 1 88 ? 4.877 1.778 2.402 1.00 85.75 88 LEU A O 1
ATOM 716 N N . TYR A 1 89 ? 3.094 1.365 3.705 1.00 86.19 89 TYR A N 1
ATOM 717 C CA . TYR A 1 89 ? 2.187 1.094 2.595 1.00 86.19 89 TYR A CA 1
ATOM 718 C C . TYR A 1 89 ? 1.996 2.336 1.715 1.00 86.19 89 TYR A C 1
ATOM 720 O O . TYR A 1 89 ? 2.113 2.234 0.495 1.00 86.19 89 TYR A O 1
ATOM 728 N N . ILE A 1 90 ? 1.779 3.510 2.320 1.00 87.19 90 ILE A N 1
ATOM 729 C CA . ILE A 1 90 ? 1.631 4.779 1.590 1.00 87.19 90 ILE A CA 1
ATOM 730 C C . ILE A 1 90 ? 2.899 5.089 0.787 1.00 87.19 90 ILE A C 1
ATOM 732 O O . ILE A 1 90 ? 2.806 5.347 -0.411 1.00 87.19 90 ILE A O 1
ATOM 736 N N . ILE A 1 91 ? 4.078 5.005 1.411 1.00 90.06 91 ILE A N 1
ATOM 737 C CA . ILE A 1 91 ? 5.362 5.230 0.729 1.00 90.06 91 ILE A CA 1
ATOM 738 C C . ILE A 1 91 ? 5.536 4.260 -0.442 1.00 90.06 91 ILE A C 1
ATOM 740 O O . ILE A 1 91 ? 5.911 4.676 -1.536 1.00 90.06 91 ILE A O 1
ATOM 744 N N . SER A 1 92 ? 5.223 2.982 -0.240 1.00 89.88 92 SER A N 1
ATOM 745 C CA . SER A 1 92 ? 5.360 1.959 -1.281 1.00 89.88 92 SER A CA 1
ATOM 746 C C . SER A 1 92 ? 4.418 2.204 -2.457 1.00 89.88 92 SER A C 1
ATOM 748 O O . SER A 1 92 ? 4.819 2.066 -3.609 1.00 89.88 92 SER A O 1
ATOM 750 N N . LEU A 1 93 ? 3.179 2.618 -2.185 1.00 89.94 93 LEU A N 1
ATOM 751 C CA . LEU A 1 93 ? 2.211 2.993 -3.215 1.00 89.94 93 LEU A CA 1
ATOM 752 C C . LEU A 1 93 ? 2.674 4.209 -4.019 1.00 89.94 93 LEU A C 1
ATOM 754 O O . LEU A 1 93 ? 2.545 4.217 -5.242 1.00 89.94 93 LEU A O 1
ATOM 758 N N . VAL A 1 94 ? 3.210 5.229 -3.341 1.00 92.00 94 VAL A N 1
ATOM 759 C CA . VAL A 1 94 ? 3.772 6.418 -3.995 1.00 92.00 94 VAL A CA 1
ATOM 760 C C . VAL A 1 94 ? 4.936 6.009 -4.893 1.00 92.00 94 VAL A C 1
ATOM 762 O O . VAL A 1 94 ? 4.959 6.387 -6.060 1.00 92.00 94 VAL A O 1
ATOM 765 N N . LEU A 1 95 ? 5.846 5.171 -4.393 1.00 91.50 95 LEU A N 1
ATOM 766 C CA . LEU A 1 95 ? 6.990 4.677 -5.156 1.00 91.50 95 LEU A CA 1
ATOM 767 C C . LEU A 1 95 ? 6.546 3.895 -6.403 1.00 91.50 95 LEU A C 1
ATOM 769 O O . LEU A 1 95 ? 6.999 4.188 -7.507 1.00 91.50 95 LEU A O 1
ATOM 773 N N . LEU A 1 96 ? 5.601 2.962 -6.256 1.00 92.19 96 LEU A N 1
ATOM 774 C CA . LEU A 1 96 ? 5.027 2.217 -7.381 1.00 92.19 96 LEU A CA 1
ATOM 775 C C . LEU A 1 96 ? 4.323 3.132 -8.388 1.00 92.19 96 LEU A C 1
ATOM 777 O O . LEU A 1 96 ? 4.435 2.912 -9.589 1.00 92.19 96 LEU A O 1
ATOM 781 N N . SER A 1 97 ? 3.634 4.172 -7.920 1.00 91.06 97 SER A N 1
ATOM 782 C CA . SER A 1 97 ? 2.954 5.139 -8.790 1.00 91.06 97 SER A CA 1
ATOM 783 C C . SER A 1 97 ? 3.946 5.991 -9.586 1.00 91.06 97 SER A C 1
ATOM 785 O O . SER A 1 97 ? 3.722 6.255 -10.765 1.00 91.06 97 SER A O 1
ATOM 787 N N . LEU A 1 98 ? 5.069 6.379 -8.975 1.00 91.44 98 LEU A N 1
ATOM 788 C CA . LEU A 1 98 ? 6.157 7.090 -9.651 1.00 91.44 98 LEU A CA 1
ATOM 789 C C . LEU A 1 98 ? 6.859 6.214 -10.701 1.00 91.44 98 LEU A C 1
ATOM 791 O O . LEU A 1 98 ? 7.212 6.713 -11.771 1.00 91.44 98 LEU A O 1
ATOM 795 N N . ILE A 1 99 ? 7.032 4.917 -10.420 1.00 89.88 99 ILE A N 1
ATOM 796 C CA . ILE A 1 99 ? 7.544 3.939 -11.393 1.00 89.88 99 ILE A CA 1
ATOM 797 C C . ILE A 1 99 ? 6.537 3.752 -12.534 1.00 89.88 99 ILE A C 1
ATOM 799 O O . ILE A 1 99 ? 6.921 3.797 -13.697 1.00 89.88 99 ILE A O 1
ATOM 803 N N . ALA A 1 100 ? 5.247 3.603 -12.226 1.00 90.50 100 ALA A N 1
ATOM 804 C CA . ALA A 1 100 ? 4.193 3.472 -13.230 1.00 90.50 100 ALA A CA 1
ATOM 805 C C . ALA A 1 100 ? 4.116 4.703 -14.150 1.00 90.50 100 ALA A C 1
ATOM 807 O O . ALA A 1 100 ? 3.942 4.561 -15.355 1.00 90.50 100 ALA A O 1
ATOM 808 N N . GLY A 1 101 ? 4.316 5.905 -13.600 1.00 88.31 101 GLY A N 1
ATOM 809 C CA . GLY A 1 101 ? 4.399 7.155 -14.361 1.00 88.31 101 GLY A CA 1
ATOM 810 C C . GLY A 1 101 ? 5.726 7.385 -15.097 1.00 88.31 101 GLY A C 1
ATOM 811 O O . GLY A 1 101 ? 5.888 8.435 -15.715 1.00 88.31 101 GLY A O 1
ATOM 812 N N . GLY A 1 102 ? 6.690 6.460 -15.011 1.00 83.75 102 GLY A N 1
ATOM 813 C CA . GLY A 1 102 ? 7.992 6.544 -15.682 1.00 83.75 102 GLY A CA 1
ATOM 814 C C . GLY A 1 102 ? 8.966 7.577 -15.099 1.00 83.75 102 GLY A C 1
ATOM 815 O O . GLY A 1 102 ? 10.043 7.786 -15.655 1.00 83.75 102 GLY A O 1
ATOM 816 N N . GLN A 1 103 ? 8.637 8.229 -13.978 1.00 83.06 103 GLN A N 1
ATOM 817 C CA . GLN A 1 103 ? 9.492 9.276 -13.403 1.00 83.06 103 GLN A CA 1
ATOM 818 C C . GLN A 1 103 ? 10.770 8.706 -12.779 1.00 83.06 103 GLN A C 1
ATOM 820 O O . GLN A 1 103 ? 11.837 9.300 -12.905 1.00 83.06 103 GLN A O 1
ATOM 825 N N . LEU A 1 104 ? 10.675 7.531 -12.152 1.00 75.00 104 LEU A N 1
ATOM 826 C CA . LEU A 1 104 ? 11.823 6.845 -11.550 1.00 75.00 104 LEU A CA 1
ATOM 827 C C . LEU A 1 104 ? 12.690 6.106 -12.577 1.00 75.00 104 LEU A C 1
ATOM 829 O O . LEU A 1 104 ? 13.899 6.016 -12.385 1.00 75.00 104 LEU A O 1
ATOM 833 N N . THR A 1 105 ? 12.109 5.638 -13.685 1.00 66.75 105 THR A N 1
ATOM 834 C CA . THR A 1 105 ? 12.874 5.024 -14.777 1.00 66.75 105 THR A CA 1
ATOM 835 C C . THR A 1 105 ? 13.759 6.072 -15.458 1.00 66.75 105 THR A C 1
ATOM 837 O O . THR A 1 105 ? 14.960 5.876 -15.596 1.00 66.75 105 THR A O 1
ATOM 840 N N . ASN A 1 106 ? 13.207 7.241 -15.801 1.00 59.38 106 ASN A N 1
ATOM 841 C CA . ASN A 1 106 ? 13.955 8.298 -16.492 1.00 59.38 106 ASN A CA 1
ATOM 842 C C . ASN A 1 106 ? 15.044 8.963 -15.630 1.00 59.38 106 ASN A C 1
ATOM 844 O O . ASN A 1 106 ? 16.002 9.503 -16.176 1.00 59.38 106 ASN A O 1
ATOM 848 N N . ALA A 1 107 ? 14.903 8.944 -14.302 1.00 58.59 107 ALA A N 1
ATOM 849 C CA . ALA A 1 107 ? 15.866 9.547 -13.381 1.00 58.59 107 ALA A CA 1
ATOM 850 C C . ALA A 1 107 ? 17.081 8.652 -13.069 1.00 58.59 107 ALA A C 1
ATOM 852 O O . ALA A 1 107 ? 18.097 9.175 -12.631 1.00 58.59 107 ALA A O 1
ATOM 853 N N . MET A 1 108 ? 16.989 7.327 -13.259 1.00 57.16 108 MET A N 1
ATOM 854 C CA . MET A 1 108 ? 18.100 6.394 -12.989 1.00 57.16 108 MET A CA 1
ATOM 855 C C . MET A 1 108 ? 18.960 6.064 -14.218 1.00 57.16 108 MET A C 1
ATOM 857 O O . MET A 1 108 ? 20.063 5.548 -14.057 1.00 57.16 108 MET A O 1
ATOM 861 N N . PHE A 1 109 ? 18.462 6.319 -15.432 1.00 57.06 109 PHE A N 1
ATOM 862 C CA . PHE A 1 109 ? 19.176 6.049 -16.690 1.00 57.06 109 PHE A CA 1
ATOM 863 C C . PHE A 1 109 ? 19.749 7.308 -17.372 1.00 57.06 109 PHE A C 1
ATOM 865 O O . PHE A 1 109 ? 20.320 7.185 -18.455 1.00 57.06 109 PHE A O 1
ATOM 872 N N . ASN A 1 110 ? 19.610 8.484 -16.750 1.00 46.25 110 ASN A N 1
ATOM 873 C CA . ASN A 1 110 ? 20.290 9.734 -17.120 1.00 46.25 110 ASN A CA 1
ATOM 874 C C . ASN A 1 110 ? 21.363 10.066 -16.082 1.00 46.25 110 ASN A C 1
ATOM 876 O O . ASN A 1 110 ? 22.406 10.621 -16.486 1.00 46.25 110 ASN A O 1
#

Organism: NCBI:txid1470434

Secondary structure (DSSP, 8-state):
------SSHHHHHHHHHHHHHIIIIIHHHHHHHHHHTTSS-HHHHHHHHHHHHHHHHHHHHHHHHHHHHHH-TTPPP-HHHHHHHSHHHHHHHHHHHHHHTTHHHHHH--

pLDDT: mean 78.3, std 13.55, range [34.31, 93.12]

Radius of gyration: 16.84 Å; chains: 1; bounding box: 42×17×52 Å

Sequence (110 aa):
MNGIIFSSQDEMVAIRYFSSLNNTVGAVAFAVAISLLQFKRPEILAYGAVFVFSIWAFKQGIEYRRMLRFIRPEARPSTLVFIQHGWLYIISLVLLSLIAGGQLTNAMFN

Foldseek 3Di:
DDPDCPVDPLLVLLQVLLLVCCVPLLVVLQVLLVVLLVDPQSQVVLVVSLVVSVVVVVVSVVVSVVVSCVVPVPDDDDPVSNCVRNVSSVVSSVSSVCSNVCVVVVVVVD